Protein AF-L8HFG3-F1 (afdb_monomer)

O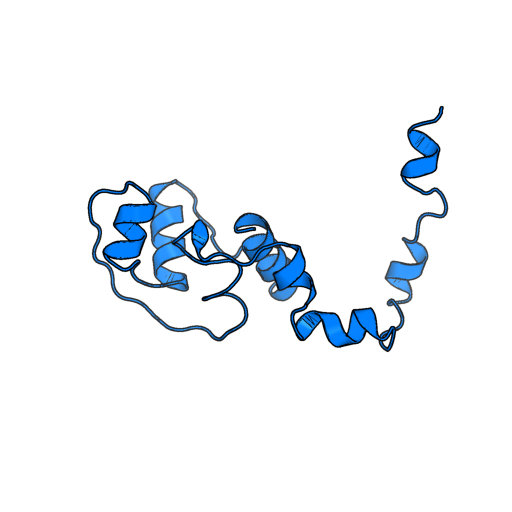rganism: Acanthamoeba castellanii (strain ATCC 30010 / Neff) (NCBI:txid1257118)

pLDDT: mean 76.2, std 15.77, range [38.0, 94.62]

InterPro domains:
  IPR000719 Protein kinase domain [PF00069] (1-85)
  IPR000719 Protein kinase domain [PS50011] (1-85)
  IPR011009 Protein kinase-like domain superfamily [SSF56112] (1-102)
  IPR050117 Mitogen-activated protein (MAP) kinase [PTHR24055] (1-86)

Solvent-accessible surface area (backbone atoms only — not comparable to full-atom values): 7067 Å² total; per-residue (Å²): 87,51,68,55,37,44,51,54,47,19,72,75,71,76,45,74,76,62,80,44,92,47,75,66,51,30,50,50,43,46,30,61,58,72,14,46,67,50,73,70,33,32,61,70,67,74,47,82,90,74,91,54,84,61,53,91,71,79,78,74,44,54,75,26,30,55,36,83,34,71,88,67,29,45,49,74,69,60,55,57,71,35,74,87,42,47,52,64,74,69,59,76,60,79,75,55,70,79,54,58,77,63,61,67,88,73,52,79,73,68,66,78,78,115

Radius of gyration: 18.39 Å; Cα contacts (8 Å, |Δi|>4): 98; chains: 1; bounding box: 40×42×44 Å

Nearest PDB structures (foldseek):
  3du8-assembly2_B  TM=8.492E-01  e=4.074E-05  Homo sapiens
  8djd-assembly1_A  TM=8.519E-01  e=5.570E-05  Homo sapiens
  8djd-assembly2_B  TM=8.521E-01  e=7.153E-05  Homo sapiens
  5f95-assembly1_A  TM=8.642E-01  e=9.187E-05  Homo sapiens
  6ae3-assembly2_C  TM=8.288E-01  e=7.153E-05  Mus musculus

Sequence (114 aa):
MWAAGCILWEMLAGKALFQGFDPLNQLVNVVMVLGAPSVYDLWTLQAEECSIQALSLDELLPGGLLTYNPSKRLSASQALEHRLFDRVRTNDIPLPTAVLSLYRQDRWEDREMA

Structure (mmCIF, N/CA/C/O backbone):
data_AF-L8HFG3-F1
#
_entry.id   AF-L8HFG3-F1
#
loop_
_atom_site.group_PDB
_atom_site.id
_atom_site.type_symbol
_atom_site.label_atom_id
_atom_site.label_alt_id
_atom_site.label_comp_id
_atom_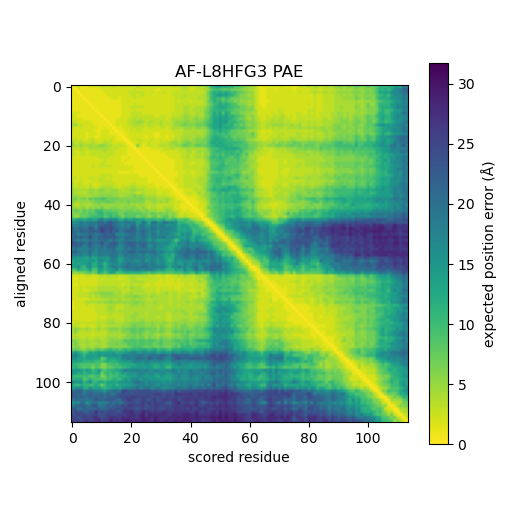site.label_asym_id
_atom_site.label_entity_id
_atom_site.label_seq_id
_atom_site.pdbx_PDB_ins_code
_atom_site.Cartn_x
_atom_site.Cartn_y
_atom_site.Cartn_z
_atom_site.occupancy
_atom_site.B_iso_or_equiv
_atom_site.auth_seq_id
_atom_site.auth_comp_id
_atom_site.auth_asym_id
_atom_site.auth_atom_id
_atom_site.pdbx_PDB_model_num
ATOM 1 N N . MET A 1 1 ? -3.646 5.264 -5.170 1.00 89.06 1 MET A N 1
ATOM 2 C CA . MET A 1 1 ? -3.687 3.802 -4.932 1.00 89.06 1 MET A CA 1
ATOM 3 C C . MET A 1 1 ? -2.363 3.238 -4.416 1.00 89.06 1 MET A C 1
ATOM 5 O O . MET A 1 1 ? -2.397 2.661 -3.344 1.00 89.06 1 MET A O 1
ATOM 9 N N . TRP A 1 2 ? -1.207 3.464 -5.062 1.00 90.38 2 TRP A N 1
ATOM 10 C CA . TRP A 1 2 ? 0.100 3.013 -4.529 1.00 90.38 2 TRP A CA 1
ATOM 11 C C . TRP A 1 2 ? 0.365 3.495 -3.096 1.00 90.38 2 TRP A C 1
ATOM 13 O O . TRP A 1 2 ? 0.571 2.689 -2.198 1.00 90.38 2 TRP A O 1
ATOM 23 N N . ALA A 1 3 ? 0.249 4.808 -2.865 1.00 91.50 3 ALA A N 1
ATOM 24 C CA . ALA A 1 3 ? 0.406 5.393 -1.533 1.00 91.50 3 ALA A CA 1
ATOM 25 C C . ALA A 1 3 ? -0.568 4.796 -0.500 1.00 91.50 3 ALA A C 1
ATOM 27 O O . ALA A 1 3 ? -0.179 4.551 0.634 1.00 91.50 3 ALA A O 1
ATOM 28 N N . ALA A 1 4 ? -1.808 4.493 -0.903 1.00 91.56 4 ALA A N 1
ATOM 29 C CA . ALA A 1 4 ? -2.779 3.837 -0.029 1.00 91.56 4 ALA A CA 1
ATOM 30 C C . ALA A 1 4 ? -2.337 2.413 0.349 1.00 91.56 4 ALA A C 1
ATOM 32 O O . ALA A 1 4 ? -2.504 2.022 1.496 1.00 91.56 4 ALA A O 1
ATOM 33 N N . GLY A 1 5 ? -1.722 1.668 -0.578 1.00 89.94 5 GLY A N 1
ATOM 34 C CA . GLY A 1 5 ? -1.101 0.374 -0.284 1.00 89.94 5 GLY A CA 1
ATOM 35 C C . GLY A 1 5 ? 0.050 0.485 0.720 1.00 89.94 5 GLY A C 1
ATOM 36 O O . GLY A 1 5 ? 0.107 -0.302 1.661 1.00 89.94 5 GLY A O 1
ATOM 37 N N . CYS A 1 6 ? 0.917 1.493 0.575 1.00 90.81 6 CYS A N 1
ATOM 38 C CA . CYS A 1 6 ? 2.000 1.749 1.531 1.00 90.81 6 CYS A CA 1
ATOM 39 C C . CYS A 1 6 ? 1.467 2.077 2.934 1.00 90.81 6 CYS A C 1
ATOM 41 O O . CYS A 1 6 ? 1.932 1.496 3.908 1.00 90.81 6 CYS A O 1
ATOM 43 N N . ILE A 1 7 ? 0.474 2.968 3.031 1.00 91.81 7 ILE A N 1
ATOM 44 C CA . ILE A 1 7 ? -0.133 3.371 4.310 1.00 91.81 7 ILE A CA 1
ATOM 45 C C . ILE A 1 7 ? -0.879 2.196 4.947 1.00 91.81 7 ILE A C 1
ATOM 47 O O . ILE A 1 7 ? -0.767 1.974 6.148 1.00 91.81 7 ILE A O 1
ATOM 51 N N . LEU A 1 8 ? -1.623 1.417 4.155 1.00 88.44 8 LEU A N 1
ATOM 52 C CA . LEU A 1 8 ? -2.317 0.229 4.648 1.00 88.44 8 LEU A CA 1
ATOM 53 C C . LEU A 1 8 ? -1.331 -0.778 5.242 1.00 88.44 8 LEU A C 1
ATOM 55 O O . LEU A 1 8 ? -1.578 -1.294 6.32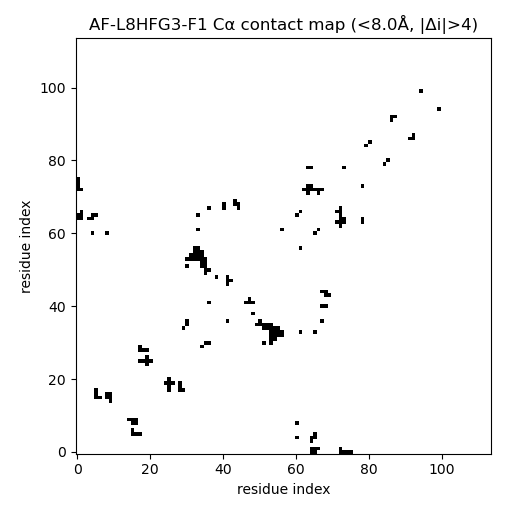7 1.00 88.44 8 LEU A O 1
ATOM 59 N N . TRP A 1 9 ? -0.201 -1.012 4.570 1.00 87.75 9 TRP A N 1
ATOM 60 C CA . TRP A 1 9 ? 0.875 -1.828 5.126 1.00 87.75 9 TRP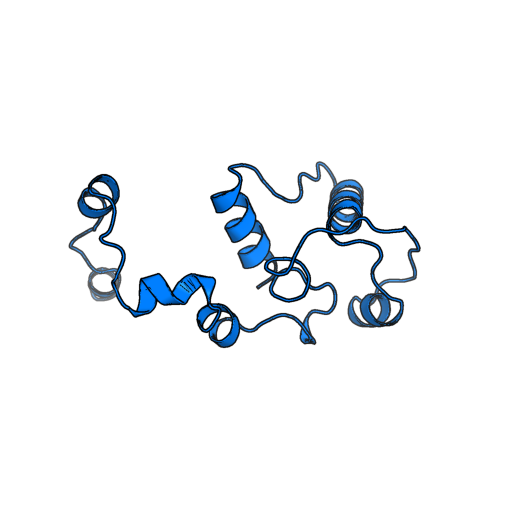 A CA 1
ATOM 61 C C . TRP A 1 9 ? 1.387 -1.247 6.446 1.00 87.75 9 TRP A C 1
ATOM 63 O O . TRP A 1 9 ? 1.498 -1.962 7.439 1.00 87.75 9 TRP A O 1
ATOM 73 N N . GLU A 1 10 ? 1.676 0.054 6.471 1.00 90.81 10 GLU A N 1
ATOM 74 C CA . GLU A 1 10 ? 2.243 0.737 7.637 1.00 90.81 10 GLU A CA 1
ATOM 75 C C . GLU A 1 10 ? 1.328 0.682 8.855 1.00 90.81 10 GLU A C 1
ATOM 77 O O . GLU A 1 10 ? 1.805 0.444 9.962 1.00 90.81 10 GLU A O 1
ATOM 82 N N . MET A 1 11 ? 0.014 0.771 8.659 1.00 86.88 11 MET A N 1
ATOM 83 C CA . MET A 1 11 ? -0.957 0.555 9.731 1.00 86.88 11 MET A CA 1
ATOM 84 C C . MET A 1 11 ? -0.931 -0.881 10.273 1.00 86.88 11 MET A C 1
ATOM 86 O O . MET A 1 11 ? -1.120 -1.079 11.470 1.00 86.88 11 MET A O 1
ATOM 90 N N . LEU A 1 12 ? -0.704 -1.881 9.415 1.00 83.50 12 LEU A N 1
ATOM 91 C CA . LEU A 1 12 ? -0.701 -3.292 9.815 1.00 83.50 12 LEU A CA 1
ATOM 92 C C . LEU A 1 12 ? 0.573 -3.696 10.559 1.00 83.50 12 LEU A C 1
ATOM 94 O O . LEU A 1 12 ? 0.510 -4.506 11.480 1.00 83.50 12 LEU A O 1
ATOM 98 N N . ALA A 1 13 ? 1.723 -3.158 10.162 1.00 86.25 13 ALA A N 1
ATOM 99 C CA . ALA A 1 13 ? 3.013 -3.592 10.690 1.00 86.25 13 ALA A CA 1
ATOM 100 C C . ALA A 1 13 ? 3.780 -2.513 11.474 1.00 86.25 13 ALA A C 1
ATOM 102 O O . ALA A 1 13 ? 4.868 -2.786 11.984 1.00 86.25 13 ALA A O 1
ATOM 103 N N . GLY A 1 14 ? 3.210 -1.314 11.620 1.00 89.62 14 GLY A N 1
ATOM 104 C CA . GLY A 1 14 ? 3.686 -0.260 12.523 1.00 89.62 14 GLY A CA 1
ATOM 105 C C . GLY A 1 14 ? 4.972 0.445 12.088 1.00 89.62 14 GLY A C 1
ATOM 106 O O . GLY A 1 14 ? 5.592 1.132 12.897 1.00 89.62 14 GLY A O 1
ATOM 107 N N . LYS A 1 15 ? 5.408 0.260 10.839 1.00 90.50 15 LYS A N 1
ATOM 108 C CA . LYS A 1 15 ? 6.586 0.921 10.254 1.00 90.50 15 LYS A CA 1
ATOM 109 C C . LYS A 1 15 ? 6.369 1.186 8.765 1.00 90.50 15 LYS A C 1
ATOM 111 O O . LYS A 1 15 ? 5.510 0.570 8.150 1.00 90.50 15 LYS A O 1
ATOM 116 N N . ALA A 1 16 ? 7.155 2.058 8.145 1.00 91.50 16 ALA A N 1
ATOM 117 C CA . ALA A 1 16 ? 7.052 2.248 6.700 1.00 91.50 16 ALA A CA 1
ATOM 118 C C . ALA A 1 16 ? 7.487 0.976 5.941 1.00 91.50 16 ALA A C 1
ATOM 120 O O . ALA A 1 16 ? 8.505 0.362 6.282 1.00 91.50 16 ALA A O 1
ATOM 121 N N . LEU A 1 17 ? 6.726 0.609 4.900 1.00 88.44 17 LEU A N 1
ATOM 122 C CA . LEU A 1 17 ? 7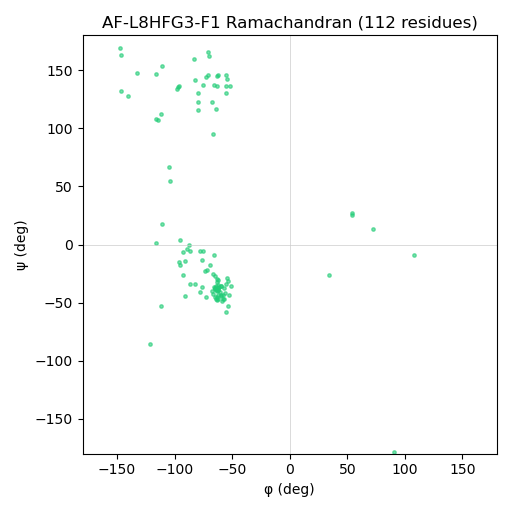.006 -0.541 4.028 1.00 88.44 17 LEU A CA 1
ATOM 123 C C . LEU A 1 17 ? 8.307 -0.363 3.232 1.00 88.44 17 LEU A C 1
ATOM 125 O O . LEU A 1 17 ? 9.130 -1.271 3.158 1.00 88.44 17 LEU A O 1
ATOM 129 N N . PHE A 1 18 ? 8.494 0.821 2.651 1.00 91.06 18 PHE A N 1
ATOM 130 C CA . PHE A 1 18 ? 9.676 1.175 1.870 1.00 91.06 18 PHE A CA 1
ATOM 131 C C . PHE A 1 18 ? 10.409 2.312 2.582 1.00 91.06 18 PHE A C 1
ATOM 133 O O . PHE A 1 18 ? 9.921 3.440 2.602 1.00 91.06 18 PHE A O 1
ATOM 140 N N . GLN A 1 19 ? 11.561 2.013 3.180 1.00 92.31 19 GLN A N 1
ATOM 141 C CA . GLN A 1 19 ? 12.348 2.967 3.970 1.00 92.31 19 GLN A CA 1
ATOM 142 C C . GLN A 1 19 ? 13.581 3.429 3.192 1.00 92.31 19 GLN A C 1
ATOM 144 O O . GLN A 1 19 ? 14.708 3.077 3.525 1.00 92.31 19 GLN A O 1
ATOM 149 N N . GLY A 1 20 ? 13.362 4.159 2.099 1.00 91.56 20 GLY A N 1
ATOM 150 C CA . GLY A 1 20 ? 14.436 4.736 1.299 1.00 91.56 20 GLY A CA 1
ATOM 151 C C . GLY A 1 20 ? 14.996 6.008 1.922 1.00 91.56 20 GLY A C 1
ATOM 152 O O . GLY A 1 20 ? 14.240 6.917 2.255 1.00 91.56 20 GLY A O 1
ATOM 153 N N . PHE A 1 21 ? 16.320 6.096 2.039 1.00 92.69 21 PHE A N 1
ATOM 154 C CA . PHE A 1 21 ? 17.004 7.341 2.420 1.00 92.69 21 PHE A CA 1
ATOM 155 C C . PHE A 1 21 ? 17.401 8.204 1.210 1.00 92.69 21 PHE A C 1
ATOM 157 O O . PHE A 1 21 ? 17.706 9.384 1.365 1.00 92.69 21 PHE A O 1
ATOM 164 N N . ASP A 1 22 ? 17.361 7.634 0.005 1.00 94.62 22 ASP A N 1
ATOM 165 C CA . ASP A 1 22 ? 17.528 8.328 -1.271 1.00 94.62 22 ASP A CA 1
ATOM 166 C C . ASP A 1 22 ? 16.670 7.652 -2.370 1.00 94.62 22 ASP A C 1
ATOM 168 O O . ASP A 1 22 ? 16.120 6.566 -2.136 1.00 94.62 22 ASP A O 1
ATOM 172 N N . PRO A 1 23 ? 16.514 8.263 -3.563 1.00 91.12 23 PRO A N 1
ATOM 173 C CA . PRO A 1 23 ? 15.675 7.708 -4.628 1.00 91.12 23 PRO A CA 1
ATOM 174 C C . PRO A 1 23 ? 16.096 6.318 -5.127 1.00 91.12 23 PRO A C 1
ATOM 176 O O . PRO A 1 23 ? 15.233 5.499 -5.448 1.00 91.12 23 PRO A O 1
ATOM 179 N N . LEU A 1 24 ? 17.400 6.028 -5.187 1.00 90.38 24 LEU A N 1
ATOM 180 C CA . LEU A 1 24 ? 17.901 4.732 -5.643 1.00 90.38 24 LEU A CA 1
ATOM 181 C C . LEU A 1 24 ? 17.640 3.665 -4.581 1.00 90.38 24 LEU A C 1
ATOM 183 O O . LEU A 1 24 ? 17.129 2.592 -4.894 1.00 90.38 24 LEU A O 1
ATOM 187 N N . ASN A 1 25 ? 17.928 3.969 -3.317 1.00 92.06 25 ASN A N 1
ATOM 188 C CA . ASN A 1 25 ? 17.637 3.072 -2.212 1.00 92.06 25 ASN A CA 1
ATOM 189 C C . ASN A 1 25 ? 16.129 2.817 -2.078 1.00 92.06 25 ASN A C 1
ATOM 191 O O . ASN A 1 25 ? 15.726 1.680 -1.848 1.00 92.06 25 ASN A O 1
ATOM 195 N N . GLN A 1 26 ? 15.288 3.829 -2.307 1.00 91.25 26 GLN A N 1
ATOM 196 C CA . GLN A 1 26 ? 13.839 3.651 -2.371 1.00 91.25 26 GLN A CA 1
ATOM 197 C C . GLN A 1 26 ? 13.444 2.642 -3.461 1.00 91.25 26 GLN A C 1
ATOM 199 O O . GLN A 1 26 ? 12.654 1.740 -3.186 1.00 91.25 26 GLN A O 1
ATOM 204 N N . LEU A 1 27 ? 14.005 2.747 -4.673 1.00 88.88 27 LEU A N 1
ATOM 205 C CA . LEU A 1 27 ? 13.745 1.795 -5.759 1.00 88.88 27 LEU A CA 1
ATOM 206 C C . LEU A 1 27 ? 14.222 0.381 -5.406 1.00 88.88 27 LEU A C 1
ATOM 208 O O . LEU A 1 27 ? 13.478 -0.580 -5.595 1.00 88.88 27 LEU A O 1
ATOM 212 N N . VAL A 1 28 ? 15.428 0.252 -4.850 1.00 88.94 28 VAL A N 1
ATOM 213 C CA . VAL A 1 28 ? 15.973 -1.031 -4.385 1.00 88.94 28 VAL A CA 1
ATOM 214 C C . VAL A 1 28 ? 15.052 -1.658 -3.335 1.00 88.94 28 VAL A C 1
ATOM 216 O O . VAL A 1 28 ? 14.737 -2.839 -3.437 1.00 88.94 28 VAL A O 1
ATOM 219 N N . ASN A 1 29 ? 14.545 -0.879 -2.377 1.00 89.75 29 ASN A N 1
ATOM 220 C CA . ASN A 1 29 ? 13.595 -1.362 -1.371 1.00 89.75 29 ASN A CA 1
ATOM 221 C C . ASN A 1 29 ? 12.278 -1.839 -1.999 1.00 89.75 29 ASN A C 1
ATOM 223 O O . ASN A 1 29 ? 11.733 -2.857 -1.578 1.00 89.75 29 ASN A O 1
ATOM 227 N N . VAL A 1 30 ? 11.776 -1.139 -3.023 1.00 89.31 30 VAL A N 1
ATOM 228 C CA . VAL A 1 30 ? 10.573 -1.558 -3.759 1.00 89.31 30 VAL A CA 1
ATOM 229 C C . VAL A 1 30 ? 10.805 -2.897 -4.460 1.00 89.31 30 VAL A C 1
ATOM 231 O O . VAL A 1 30 ? 9.996 -3.809 -4.307 1.00 89.31 30 VAL A O 1
ATOM 234 N N . VAL A 1 31 ? 11.925 -3.041 -5.170 1.00 87.06 31 VAL A N 1
ATOM 235 C CA . VAL A 1 31 ? 12.292 -4.277 -5.879 1.00 87.06 31 VAL A CA 1
ATOM 236 C C . VAL A 1 31 ? 12.570 -5.431 -4.914 1.00 87.06 31 VAL A C 1
ATOM 238 O O . VAL A 1 31 ? 12.191 -6.561 -5.194 1.00 87.06 31 VAL A O 1
A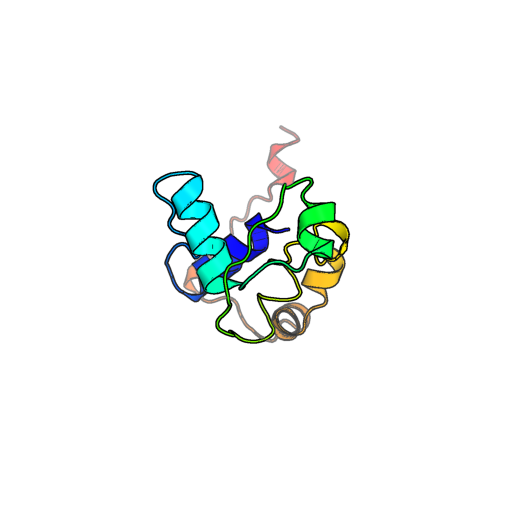TOM 241 N N . MET A 1 32 ? 13.173 -5.174 -3.751 1.00 85.19 32 MET A N 1
ATOM 242 C CA . MET A 1 32 ? 13.406 -6.215 -2.743 1.00 85.19 32 MET A CA 1
ATOM 243 C C . MET A 1 32 ? 12.103 -6.812 -2.194 1.00 85.19 32 MET A C 1
ATOM 245 O O . MET A 1 32 ? 12.075 -7.988 -1.842 1.00 85.19 32 MET A O 1
ATOM 249 N N . VAL A 1 33 ? 11.033 -6.017 -2.118 1.00 83.25 33 VAL A N 1
ATOM 250 C CA . VAL A 1 33 ? 9.731 -6.447 -1.581 1.00 83.25 33 VAL A CA 1
ATOM 251 C C . VAL A 1 33 ? 8.813 -7.011 -2.666 1.00 83.25 33 VAL A C 1
ATOM 253 O O . VAL A 1 33 ? 8.142 -8.009 -2.428 1.00 83.25 33 VAL A O 1
ATOM 256 N N . LEU A 1 34 ? 8.732 -6.355 -3.828 1.00 82.06 34 LEU A N 1
ATOM 257 C CA . LEU A 1 34 ? 7.806 -6.727 -4.909 1.00 82.06 34 LEU A CA 1
ATOM 258 C C . LEU A 1 34 ? 8.439 -7.631 -5.965 1.00 82.06 34 LEU A C 1
ATOM 260 O O . LEU A 1 34 ? 7.724 -8.255 -6.747 1.00 82.06 34 LEU A O 1
ATOM 264 N N . GLY A 1 35 ? 9.766 -7.689 -6.003 1.00 83.06 35 GLY A N 1
ATOM 265 C CA . GLY A 1 35 ? 10.515 -8.381 -7.031 1.00 83.06 35 GLY A CA 1
ATOM 266 C C . GLY A 1 35 ? 10.887 -7.548 -8.247 1.00 83.06 35 GLY A C 1
ATOM 267 O O . GLY A 1 35 ? 10.577 -6.363 -8.334 1.00 83.06 35 GLY A O 1
ATOM 268 N N . ALA A 1 36 ? 11.544 -8.195 -9.215 1.00 81.56 36 ALA A N 1
ATOM 269 C CA . ALA A 1 36 ? 11.786 -7.613 -10.533 1.00 81.56 36 ALA A CA 1
ATOM 270 C C . ALA A 1 36 ? 10.464 -7.168 -11.166 1.00 81.56 36 ALA A C 1
ATOM 272 O O . ALA A 1 36 ? 9.558 -8.001 -11.287 1.00 81.56 36 ALA A O 1
ATOM 273 N N . PRO A 1 37 ? 10.354 -5.932 -11.675 1.00 83.00 37 PRO A N 1
ATOM 274 C CA . PRO A 1 37 ? 9.319 -5.644 -12.652 1.00 83.00 37 PRO A CA 1
ATOM 275 C C . PRO A 1 37 ? 9.553 -6.494 -13.910 1.00 83.00 37 PRO A C 1
ATOM 277 O O . PRO A 1 37 ? 10.692 -6.755 -14.307 1.00 83.00 37 PRO A O 1
ATOM 280 N N . SER A 1 38 ? 8.473 -6.920 -14.567 1.00 82.50 38 SER A N 1
ATOM 281 C CA . SER A 1 38 ? 8.593 -7.543 -15.886 1.00 82.50 38 SER A CA 1
ATOM 282 C C . SER A 1 38 ? 8.990 -6.503 -16.940 1.00 82.50 38 SER A C 1
ATOM 284 O O . SER A 1 38 ? 8.784 -5.303 -16.750 1.00 82.50 38 SER A O 1
ATOM 286 N N . VAL A 1 39 ? 9.481 -6.955 -18.100 1.00 79.88 39 VAL A N 1
ATOM 287 C CA . VAL A 1 39 ? 9.768 -6.069 -19.245 1.00 79.88 39 VAL A CA 1
ATOM 288 C C . VAL A 1 39 ? 8.541 -5.217 -19.591 1.00 79.88 39 VAL A C 1
ATOM 290 O O . VAL A 1 39 ? 8.654 -4.009 -19.765 1.00 79.88 39 VAL A O 1
ATOM 293 N N . TYR A 1 40 ? 7.344 -5.810 -19.608 1.00 78.12 40 TYR A N 1
ATOM 294 C CA . TYR A 1 40 ? 6.098 -5.082 -19.864 1.00 78.12 40 TYR A CA 1
ATOM 295 C C . TYR A 1 40 ? 5.809 -4.003 -18.809 1.00 78.12 40 TYR A C 1
ATOM 297 O O . TYR A 1 40 ? 5.351 -2.914 -19.152 1.00 78.12 40 TYR A O 1
ATOM 305 N N . ASP A 1 41 ? 6.086 -4.277 -17.533 1.00 81.38 41 ASP A N 1
ATOM 306 C CA . ASP A 1 41 ? 5.901 -3.285 -16.474 1.00 81.38 41 ASP A CA 1
ATOM 307 C C . ASP A 1 41 ? 6.893 -2.124 -16.624 1.00 81.38 41 ASP A C 1
ATOM 309 O O . ASP A 1 41 ? 6.486 -0.970 -16.498 1.00 81.38 41 ASP A O 1
ATOM 313 N N . LEU A 1 42 ? 8.150 -2.401 -16.987 1.00 79.25 42 LEU A N 1
ATOM 314 C CA . LEU A 1 42 ? 9.161 -1.377 -17.283 1.00 79.25 42 LEU A CA 1
ATOM 315 C C . LEU A 1 42 ? 8.734 -0.463 -18.441 1.00 79.25 42 LEU A C 1
ATOM 317 O O . LEU A 1 42 ? 8.790 0.760 -18.298 1.00 79.25 42 LEU A O 1
ATOM 321 N N . TRP A 1 43 ? 8.190 -1.034 -19.525 1.00 77.88 43 TRP A N 1
ATOM 322 C CA . TRP A 1 43 ? 7.599 -0.258 -20.625 1.00 77.88 43 TRP A CA 1
ATOM 323 C C . TRP A 1 43 ? 6.492 0.680 -20.137 1.00 77.88 43 TRP A C 1
ATOM 325 O O . TRP A 1 43 ? 6.431 1.838 -20.549 1.00 77.88 43 TRP A O 1
ATOM 335 N N . THR A 1 44 ? 5.625 0.214 -19.232 1.00 76.12 44 THR A N 1
ATOM 336 C CA . THR A 1 44 ? 4.545 1.057 -18.685 1.00 76.12 44 THR A CA 1
ATOM 337 C C . THR A 1 44 ? 5.028 2.137 -17.723 1.00 76.12 44 THR A C 1
ATOM 339 O O . THR A 1 44 ? 4.337 3.135 -17.535 1.00 76.12 44 THR A O 1
ATOM 342 N N . LEU A 1 45 ? 6.207 1.953 -17.131 1.00 73.06 45 LEU A N 1
ATOM 343 C CA . LEU A 1 45 ? 6.852 2.920 -16.247 1.00 73.06 45 LEU A CA 1
ATOM 344 C C . LEU A 1 45 ? 7.721 3.931 -17.008 1.0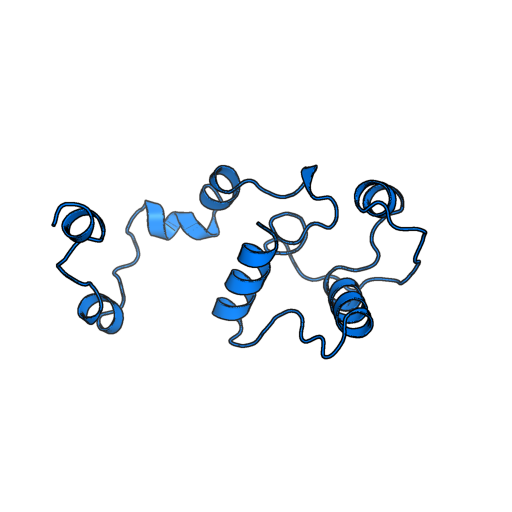0 73.06 45 LEU A C 1
ATOM 346 O O . LEU A 1 45 ? 8.298 4.807 -16.372 1.00 73.06 45 LEU A O 1
ATOM 350 N N . GLN A 1 46 ? 7.805 3.820 -18.343 1.00 69.06 46 GLN A N 1
ATOM 351 C CA . GLN A 1 46 ? 8.710 4.608 -19.192 1.00 69.06 46 GLN A CA 1
ATOM 352 C C . GLN A 1 46 ? 10.183 4.508 -18.748 1.00 69.06 46 GLN A C 1
ATOM 354 O O . GLN A 1 46 ? 10.962 5.433 -18.964 1.00 69.06 46 GLN A O 1
ATOM 359 N N . ALA A 1 47 ? 10.561 3.400 -18.105 1.00 56.66 47 ALA A N 1
ATOM 360 C CA . ALA A 1 47 ? 11.902 3.186 -17.577 1.00 56.66 47 ALA A CA 1
ATOM 361 C C . ALA A 1 47 ? 12.746 2.360 -18.559 1.00 56.66 47 ALA A C 1
ATOM 363 O O . ALA A 1 47 ? 12.284 1.341 -19.075 1.00 56.66 47 ALA A O 1
ATOM 364 N N . GLU A 1 48 ? 13.992 2.781 -18.785 1.00 46.84 48 GLU A N 1
ATOM 365 C CA . GLU A 1 48 ? 15.009 1.971 -19.464 1.00 46.84 48 GLU A CA 1
ATOM 366 C C . GLU A 1 48 ? 15.487 0.846 -18.516 1.00 46.84 48 GLU A C 1
ATOM 368 O O . GLU A 1 48 ? 15.491 1.007 -17.296 1.00 46.84 48 GLU A O 1
ATOM 373 N N . GLU A 1 49 ? 15.780 -0.333 -19.067 1.00 46.25 49 GLU A N 1
ATOM 374 C CA . GLU A 1 49 ? 15.697 -1.634 -18.383 1.00 46.25 49 GLU A CA 1
ATOM 375 C C . GLU A 1 49 ? 16.494 -1.801 -17.067 1.00 46.25 49 GLU A C 1
ATOM 377 O O . GLU A 1 49 ? 17.623 -1.338 -16.921 1.00 46.25 49 GLU A O 1
ATOM 382 N N . CYS A 1 50 ? 15.942 -2.578 -16.122 1.00 41.25 50 CYS A N 1
ATOM 383 C CA . CYS A 1 50 ? 16.645 -3.044 -14.921 1.00 41.25 50 CYS A CA 1
ATOM 384 C C . CYS A 1 50 ? 16.265 -4.498 -14.604 1.00 41.25 50 CYS A C 1
ATOM 386 O O . CYS A 1 50 ? 15.085 -4.825 -14.493 1.00 41.25 50 CYS A O 1
ATOM 388 N N . SER A 1 51 ? 17.261 -5.371 -14.435 1.00 38.03 51 SER A N 1
ATOM 389 C CA . SER A 1 51 ? 17.075 -6.789 -14.102 1.00 38.03 51 SER A CA 1
ATOM 390 C C . SER A 1 51 ? 17.581 -7.087 -12.686 1.00 38.03 51 SER A C 1
ATOM 392 O O . SER A 1 51 ? 18.775 -7.018 -12.415 1.00 38.03 51 SER A O 1
ATOM 394 N N . ILE A 1 52 ? 16.671 -7.415 -11.761 1.00 46.88 52 ILE A N 1
ATOM 395 C CA . ILE A 1 52 ? 16.977 -7.797 -10.366 1.00 46.88 52 ILE A CA 1
ATOM 396 C C . ILE A 1 52 ? 15.944 -8.835 -9.914 1.00 46.88 52 ILE A C 1
ATOM 398 O O . ILE A 1 52 ? 14.767 -8.608 -10.115 1.00 46.88 52 ILE A O 1
ATOM 402 N N . GLN A 1 53 ? 16.331 -9.958 -9.306 1.00 38.69 53 GLN A N 1
ATOM 403 C CA . GLN A 1 53 ? 15.407 -11.056 -8.950 1.00 38.69 53 GLN A CA 1
ATOM 404 C C . GLN A 1 53 ? 14.641 -10.856 -7.619 1.00 38.69 53 GLN A C 1
ATOM 406 O O . GLN A 1 53 ? 15.054 -10.073 -6.769 1.00 38.69 53 GLN A O 1
ATOM 411 N N . ALA A 1 54 ? 13.521 -11.582 -7.454 1.00 45.84 54 ALA A N 1
ATOM 412 C CA . ALA A 1 54 ? 12.457 -11.367 -6.458 1.00 45.84 54 ALA A CA 1
ATOM 413 C C . ALA A 1 54 ? 12.337 -12.434 -5.348 1.00 45.84 54 ALA A C 1
ATOM 415 O O . ALA A 1 54 ? 12.602 -13.609 -5.597 1.00 45.84 54 ALA A O 1
ATOM 416 N N . LEU A 1 55 ? 11.799 -12.038 -4.184 1.00 39.88 55 LEU A N 1
ATOM 417 C CA . LEU A 1 55 ? 11.278 -12.887 -3.095 1.00 39.88 55 LEU A CA 1
ATOM 418 C C . LEU A 1 55 ? 9.759 -12.648 -2.935 1.00 39.88 55 LEU A C 1
ATOM 420 O O . LEU A 1 55 ? 9.291 -11.538 -3.166 1.00 39.88 55 LEU A O 1
ATOM 424 N N . SER A 1 56 ? 8.986 -13.675 -2.561 1.00 38.00 56 SER A N 1
ATOM 425 C CA . SER A 1 56 ? 7.510 -13.657 -2.554 1.00 38.00 56 SER A CA 1
ATOM 426 C C . SER A 1 56 ? 6.891 -13.333 -1.186 1.00 38.00 56 SER A C 1
ATOM 428 O O . SER A 1 56 ?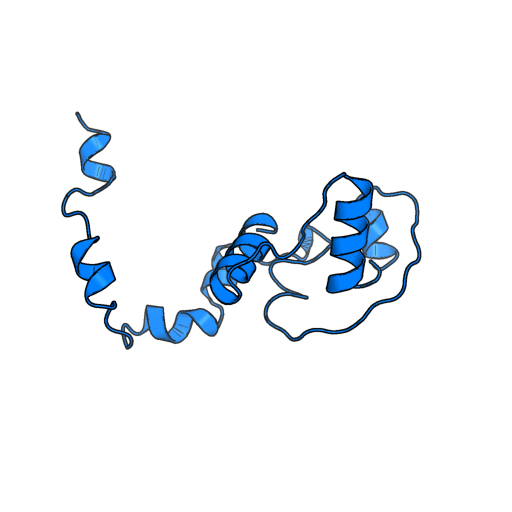 7.267 -13.946 -0.186 1.00 38.00 56 SER A O 1
ATOM 430 N N . LEU A 1 57 ? 5.869 -12.468 -1.164 1.00 41.97 57 LEU A N 1
ATOM 431 C CA . LEU A 1 57 ? 4.950 -12.243 -0.037 1.00 41.97 57 LEU A CA 1
ATOM 432 C C . LEU A 1 57 ? 3.494 -12.249 -0.549 1.00 41.97 57 LEU A C 1
ATOM 434 O O . LEU A 1 57 ? 3.256 -11.837 -1.679 1.00 41.97 57 LEU A O 1
ATOM 438 N N . ASP A 1 58 ? 2.536 -12.709 0.258 1.00 49.88 58 ASP A N 1
ATOM 439 C CA . ASP A 1 58 ? 1.198 -13.114 -0.209 1.00 49.88 58 ASP A CA 1
ATOM 440 C C . ASP A 1 58 ? 0.141 -11.999 -0.426 1.00 49.88 58 ASP A C 1
ATOM 442 O O . ASP A 1 58 ? 0.002 -11.036 0.335 1.00 49.88 58 ASP A O 1
ATOM 446 N N . GLU A 1 59 ? -0.620 -12.236 -1.502 1.00 54.38 59 GLU A N 1
ATOM 447 C CA . GLU A 1 59 ? -1.986 -11.890 -1.958 1.00 54.38 59 GLU A CA 1
ATOM 448 C C . GLU A 1 59 ? -2.704 -10.561 -1.644 1.00 54.38 59 GLU A C 1
ATOM 450 O O . GLU A 1 59 ? -3.550 -10.173 -2.448 1.00 54.38 59 GLU A O 1
ATOM 455 N N . LEU A 1 60 ? -2.426 -9.815 -0.569 1.00 49.62 60 LEU A N 1
ATOM 456 C CA . LEU A 1 60 ? -3.163 -8.551 -0.323 1.00 49.62 60 LEU A CA 1
ATOM 457 C C . LEU A 1 60 ? -2.454 -7.318 -0.906 1.00 49.62 60 LEU A C 1
ATOM 459 O O . LEU A 1 60 ? -3.069 -6.290 -1.199 1.00 49.62 60 LEU A O 1
ATOM 463 N N . LEU A 1 61 ? -1.135 -7.411 -1.041 1.00 56.41 61 LEU A N 1
ATOM 464 C CA . LEU A 1 61 ? -0.257 -6.282 -1.327 1.00 56.41 61 LEU A CA 1
ATOM 465 C C . LEU A 1 61 ? 0.346 -6.383 -2.739 1.00 56.41 61 LEU A C 1
ATOM 467 O O . LEU A 1 61 ? 0.129 -5.444 -3.517 1.00 56.41 61 LEU A O 1
ATOM 471 N N . PRO A 1 62 ? 0.997 -7.495 -3.136 1.00 52.22 62 PRO A N 1
ATOM 472 C CA . PRO A 1 62 ? 1.381 -7.700 -4.527 1.00 52.22 62 PRO A CA 1
ATOM 473 C C . PRO A 1 62 ? 0.179 -8.186 -5.348 1.00 52.22 62 PRO A C 1
ATOM 475 O O . PRO A 1 62 ? -0.445 -9.191 -5.030 1.00 52.22 62 PRO A O 1
ATOM 478 N N . GLY A 1 63 ? -0.159 -7.446 -6.407 1.00 58.78 63 GLY A N 1
ATOM 479 C CA . GLY A 1 63 ? -1.259 -7.770 -7.329 1.00 58.78 63 GLY A CA 1
ATOM 480 C C . GLY A 1 63 ? -2.490 -6.867 -7.213 1.00 58.78 63 GLY A C 1
ATOM 481 O O . GLY A 1 63 ? -3.353 -6.909 -8.086 1.00 58.78 63 GLY A O 1
ATOM 482 N N . GLY A 1 64 ? -2.549 -6.005 -6.192 1.00 76.81 64 GLY A N 1
ATOM 483 C CA . GLY A 1 64 ? -3.668 -5.091 -5.967 1.00 76.81 64 GLY A CA 1
ATOM 484 C C . GLY A 1 64 ? -3.269 -3.616 -5.950 1.00 76.81 64 GLY A C 1
ATOM 485 O O . GLY A 1 64 ? -3.375 -2.903 -6.950 1.00 76.81 64 GLY A O 1
ATOM 486 N N . LEU A 1 65 ? -2.845 -3.137 -4.778 1.00 83.31 65 LEU A N 1
ATOM 487 C CA . LEU A 1 65 ? -2.486 -1.732 -4.551 1.00 83.31 65 LEU A CA 1
ATOM 488 C C . LEU A 1 65 ? -1.024 -1.424 -4.899 1.00 83.31 65 LEU A C 1
ATOM 490 O O . LEU A 1 65 ? -0.737 -0.327 -5.387 1.00 83.31 65 LEU A O 1
ATOM 494 N N . LEU A 1 66 ? -0.116 -2.383 -4.683 1.00 86.44 66 LEU A N 1
ATOM 495 C CA . LEU A 1 66 ? 1.325 -2.251 -4.925 1.00 86.44 66 LEU A CA 1
ATOM 496 C C . LEU A 1 66 ? 1.741 -2.993 -6.198 1.00 86.44 66 LEU A C 1
ATOM 498 O O . LEU A 1 66 ? 2.622 -3.845 -6.201 1.00 86.44 66 LEU A O 1
ATOM 502 N N . THR A 1 67 ? 1.070 -2.659 -7.298 1.00 85.75 67 THR A N 1
ATOM 503 C CA . THR A 1 67 ? 1.394 -3.157 -8.641 1.00 85.75 67 THR A CA 1
ATOM 504 C C . THR A 1 67 ? 2.241 -2.128 -9.388 1.00 85.75 67 THR A C 1
ATOM 506 O O . THR A 1 67 ? 1.900 -0.934 -9.385 1.00 85.75 67 THR A O 1
ATOM 509 N N . TYR A 1 68 ? 3.326 -2.591 -10.027 1.00 85.38 68 TYR A N 1
ATOM 510 C CA . TYR A 1 68 ? 4.221 -1.761 -10.843 1.00 85.38 68 TYR A CA 1
ATOM 511 C C . TYR A 1 68 ? 3.453 -1.032 -11.944 1.00 85.38 68 TYR A C 1
ATOM 513 O O . TYR A 1 68 ? 3.420 0.197 -11.954 1.00 85.38 68 TYR A O 1
ATOM 521 N N . ASN A 1 69 ? 2.765 -1.780 -12.809 1.00 84.62 69 ASN A N 1
ATOM 522 C CA . ASN A 1 69 ? 1.928 -1.211 -13.856 1.00 84.62 69 ASN A CA 1
ATOM 523 C C . ASN A 1 69 ? 0.754 -0.409 -13.254 1.00 84.62 69 ASN A C 1
ATOM 525 O O . ASN A 1 69 ? -0.119 -1.001 -12.603 1.00 84.62 69 ASN A O 1
ATOM 529 N N . PRO A 1 70 ? 0.678 0.915 -13.490 1.00 85.00 70 PRO A N 1
ATOM 530 C CA . PRO A 1 70 ? -0.371 1.754 -12.918 1.00 85.00 70 PRO A CA 1
ATOM 531 C C . PRO A 1 70 ? -1.781 1.369 -13.376 1.00 85.00 70 PRO A C 1
ATOM 533 O O . PRO A 1 70 ? -2.713 1.452 -12.582 1.00 85.00 70 PRO A O 1
ATOM 536 N N . SER A 1 71 ? -1.933 0.920 -14.624 1.00 83.75 71 SER A N 1
ATOM 537 C CA . SER A 1 71 ? -3.223 0.570 -15.231 1.00 83.75 71 SER A CA 1
ATOM 538 C C . SER A 1 71 ? -3.795 -0.743 -14.703 1.00 83.75 71 SER A C 1
ATOM 540 O O . SER A 1 71 ? -5.000 -0.960 -14.771 1.00 83.75 71 SER A O 1
ATOM 542 N N . LYS A 1 72 ? -2.940 -1.625 -14.175 1.00 83.81 72 LYS A N 1
ATOM 543 C CA . LYS A 1 72 ? -3.356 -2.890 -13.546 1.00 83.81 72 LYS A CA 1
ATOM 544 C C . LYS A 1 72 ? -3.643 -2.745 -12.050 1.00 83.81 72 LYS A C 1
ATOM 546 O O . LYS A 1 72 ? -4.012 -3.720 -11.403 1.00 83.81 72 LYS A O 1
ATOM 551 N N . ARG A 1 73 ? -3.422 -1.562 -11.478 1.00 87.62 73 ARG A N 1
ATOM 552 C CA . ARG A 1 73 ? -3.611 -1.313 -10.049 1.00 87.62 73 ARG A CA 1
ATOM 553 C C . ARG A 1 73 ? -5.103 -1.214 -9.725 1.00 87.62 73 ARG A C 1
ATOM 555 O O . ARG A 1 73 ? -5.836 -0.543 -10.446 1.00 87.62 73 ARG A O 1
ATOM 562 N N . LEU A 1 74 ? -5.529 -1.830 -8.620 1.00 86.31 74 LEU A N 1
ATOM 563 C CA . LEU A 1 74 ? -6.915 -1.767 -8.136 1.00 86.31 74 LEU A CA 1
ATOM 564 C C . LEU A 1 74 ? -7.405 -0.320 -8.035 1.00 86.31 74 LEU A C 1
ATOM 566 O O . LEU A 1 74 ? -6.703 0.544 -7.495 1.00 86.31 74 LEU A O 1
ATOM 570 N N . SER A 1 75 ? -8.633 -0.075 -8.496 1.00 89.94 75 SER A N 1
ATOM 571 C CA . SER A 1 75 ? -9.334 1.180 -8.228 1.00 89.94 75 SER A CA 1
ATOM 572 C C . SER A 1 75 ? -9.759 1.267 -6.757 1.00 89.94 75 SER A C 1
ATOM 574 O O . SER A 1 75 ? -9.774 0.270 -6.032 1.00 89.94 75 SER A O 1
ATOM 576 N N . ALA A 1 76 ? -10.140 2.462 -6.298 1.00 90.12 76 ALA A N 1
ATOM 577 C CA . ALA A 1 76 ? -10.657 2.636 -4.941 1.00 90.12 76 ALA A CA 1
ATOM 578 C C . ALA A 1 76 ? -11.938 1.819 -4.695 1.00 90.12 76 ALA A C 1
ATOM 580 O O . ALA A 1 76 ? -12.055 1.191 -3.649 1.00 90.12 76 ALA A O 1
ATOM 581 N N . SER A 1 77 ? -12.863 1.773 -5.661 1.00 90.00 77 SER A N 1
ATOM 582 C CA . SER A 1 77 ? -14.098 0.987 -5.538 1.00 90.00 77 SER A CA 1
ATOM 583 C C . SER A 1 77 ? -13.812 -0.513 -5.448 1.00 90.00 77 SER A C 1
ATOM 585 O O . SER A 1 77 ? -14.290 -1.170 -4.530 1.00 90.00 77 SER A O 1
ATOM 587 N N . GLN A 1 78 ? -12.952 -1.034 -6.327 1.00 87.75 78 GLN A N 1
ATOM 588 C CA . GLN A 1 78 ? -12.572 -2.449 -6.321 1.00 87.75 78 GLN A CA 1
ATOM 589 C C . GLN A 1 78 ? -11.804 -2.828 -5.048 1.00 87.75 78 GLN A C 1
ATOM 591 O O . GLN A 1 78 ? -11.996 -3.909 -4.498 1.00 87.75 78 GLN A O 1
ATOM 596 N N . ALA A 1 79 ? -10.938 -1.937 -4.552 1.00 88.00 79 ALA A N 1
ATOM 597 C CA . ALA A 1 79 ? -10.230 -2.151 -3.294 1.00 88.00 79 ALA A CA 1
ATOM 598 C C . ALA A 1 79 ? -11.199 -2.210 -2.105 1.00 88.00 79 ALA A C 1
ATOM 600 O O . ALA A 1 79 ? -11.019 -3.036 -1.213 1.00 88.00 79 ALA A O 1
ATOM 601 N N . LEU A 1 80 ? -12.239 -1.369 -2.102 1.00 87.50 80 LEU A N 1
ATOM 602 C CA . LEU A 1 80 ? -13.271 -1.407 -1.073 1.00 87.50 80 LEU A CA 1
ATOM 603 C C . LEU A 1 80 ? -14.061 -2.711 -1.126 1.00 87.50 80 LEU A C 1
ATOM 605 O O . LEU A 1 80 ? -14.338 -3.247 -0.067 1.00 87.50 80 LEU A O 1
ATOM 609 N N . GLU A 1 81 ? -14.350 -3.278 -2.296 1.00 87.19 81 GLU A N 1
ATOM 610 C CA . GLU A 1 81 ? -15.039 -4.575 -2.442 1.00 87.19 81 GLU A CA 1
ATOM 611 C C . GLU A 1 81 ? -14.232 -5.782 -1.923 1.00 87.19 81 GLU A C 1
ATOM 613 O O . GLU A 1 81 ? -14.767 -6.882 -1.793 1.00 87.19 81 GLU A O 1
ATOM 618 N N . HIS A 1 82 ? -12.958 -5.599 -1.569 1.00 84.00 82 HIS A N 1
ATOM 619 C CA . HIS A 1 82 ? -12.104 -6.677 -1.084 1.00 84.00 82 HIS A CA 1
ATOM 620 C C . HIS A 1 82 ? -12.608 -7.292 0.237 1.00 84.00 82 HIS A C 1
ATOM 622 O O . HIS A 1 82 ? -13.076 -6.578 1.132 1.00 84.00 82 HIS A O 1
ATOM 628 N N . ARG A 1 83 ? -12.423 -8.613 0.403 1.00 82.94 83 ARG A N 1
ATOM 629 C CA . ARG A 1 83 ? -12.884 -9.399 1.571 1.00 82.94 83 ARG A CA 1
ATOM 630 C C . ARG A 1 83 ? -12.416 -8.861 2.924 1.00 82.94 83 ARG A C 1
ATOM 632 O O . ARG A 1 83 ? -13.100 -9.005 3.930 1.00 82.94 83 ARG A O 1
ATOM 639 N N . LEU A 1 84 ? -11.261 -8.193 2.946 1.00 80.38 84 LEU A N 1
ATOM 640 C CA . LEU A 1 84 ? -10.719 -7.518 4.135 1.00 80.38 84 LEU A CA 1
ATOM 641 C C . LEU A 1 84 ? -11.759 -6.591 4.798 1.00 80.38 84 LEU A C 1
ATOM 643 O O . LEU A 1 84 ? -11.815 -6.490 6.020 1.00 80.38 84 LEU A O 1
ATOM 647 N N . PHE A 1 85 ? -12.598 -5.942 3.990 1.00 85.00 85 PHE A N 1
ATOM 648 C CA . PHE A 1 85 ? -13.602 -4.984 4.444 1.00 85.00 85 PHE A CA 1
ATOM 649 C C . PHE A 1 85 ? -14.996 -5.604 4.644 1.00 85.00 85 PHE A C 1
ATOM 651 O O . PHE A 1 85 ? -15.924 -4.876 4.999 1.00 85.00 85 PHE A O 1
ATOM 658 N N . ASP A 1 86 ? -15.168 -6.925 4.472 1.00 85.56 86 ASP A N 1
ATOM 659 C CA . ASP A 1 86 ? -16.470 -7.598 4.641 1.00 85.56 86 ASP A CA 1
ATOM 660 C C . ASP A 1 86 ? -17.038 -7.353 6.037 1.00 85.56 86 ASP A C 1
ATOM 662 O O . ASP A 1 86 ? -18.178 -6.926 6.185 1.00 85.56 86 ASP A O 1
ATOM 666 N N . ARG A 1 87 ? -16.198 -7.518 7.062 1.00 82.75 87 ARG A N 1
ATOM 667 C CA . ARG A 1 87 ? -16.597 -7.344 8.466 1.00 82.75 87 ARG A CA 1
ATOM 668 C C . ARG A 1 87 ? -16.966 -5.903 8.825 1.00 82.75 87 ARG A C 1
ATOM 670 O O . ARG A 1 87 ? -17.701 -5.676 9.780 1.00 82.75 87 ARG A O 1
ATOM 677 N N . VAL A 1 88 ? -16.429 -4.931 8.084 1.00 83.25 88 VAL A N 1
ATOM 678 C CA . VAL A 1 88 ? -16.783 -3.514 8.241 1.00 83.25 88 VAL A CA 1
ATOM 679 C C . VAL A 1 88 ? -18.131 -3.245 7.576 1.00 83.25 88 VAL A C 1
ATOM 681 O O . VAL A 1 88 ? -18.967 -2.564 8.157 1.00 83.25 88 VAL A O 1
ATOM 684 N N . ARG A 1 89 ? -18.389 -3.830 6.398 1.00 83.88 89 ARG A N 1
ATOM 685 C CA . ARG A 1 89 ? -19.688 -3.719 5.711 1.00 83.88 89 ARG A CA 1
ATOM 686 C C . ARG A 1 89 ? -20.834 -4.335 6.503 1.00 83.88 89 ARG A C 1
ATOM 688 O O . ARG A 1 89 ? -21.924 -3.771 6.517 1.00 83.88 89 ARG A O 1
ATOM 695 N N . THR A 1 90 ? -20.601 -5.482 7.135 1.00 83.75 90 THR A N 1
ATOM 696 C CA . THR A 1 90 ? -21.626 -6.174 7.928 1.00 83.75 90 THR A CA 1
ATOM 697 C C . THR A 1 90 ? -21.839 -5.552 9.310 1.00 83.75 90 THR A C 1
ATOM 699 O O . THR A 1 90 ? -22.771 -5.946 10.001 1.00 83.75 90 THR A O 1
ATOM 702 N N . ASN A 1 91 ? -21.032 -4.554 9.708 1.00 74.00 91 ASN A N 1
ATOM 703 C CA . ASN A 1 91 ? -21.017 -3.964 11.055 1.00 74.00 91 ASN A CA 1
ATOM 704 C C . ASN A 1 91 ? -20.826 -4.997 12.186 1.00 74.00 91 ASN A C 1
ATOM 706 O O . ASN A 1 91 ? -21.184 -4.745 13.335 1.00 74.00 91 ASN A O 1
ATOM 710 N N . ASP A 1 92 ? -20.199 -6.138 11.887 1.00 75.25 92 ASP A N 1
ATOM 711 C CA . ASP A 1 92 ? -19.965 -7.216 12.860 1.00 75.25 92 ASP A CA 1
ATOM 712 C C . ASP A 1 92 ? -18.829 -6.902 13.850 1.00 75.25 92 ASP A C 1
ATOM 714 O O . ASP A 1 92 ? -18.558 -7.679 14.769 1.00 75.25 92 ASP A O 1
ATOM 718 N N . ILE A 1 93 ? -18.118 -5.785 13.665 1.00 72.62 93 ILE A N 1
ATOM 719 C CA . ILE A 1 93 ? -17.046 -5.343 14.559 1.00 72.62 93 ILE A CA 1
ATOM 720 C C . ILE A 1 93 ? -17.469 -4.033 15.228 1.00 72.62 93 ILE A C 1
ATOM 722 O O . ILE A 1 93 ? -17.434 -2.988 14.573 1.00 72.62 93 ILE A O 1
ATOM 726 N N . PRO A 1 94 ? -17.821 -4.041 16.527 1.00 74.75 94 PRO A N 1
ATOM 727 C CA . PRO A 1 94 ? -17.993 -2.797 17.255 1.00 74.75 94 PRO A CA 1
ATOM 728 C C . PRO A 1 94 ? -16.653 -2.057 17.308 1.00 74.75 94 PRO A C 1
ATOM 730 O O . PRO A 1 94 ? -15.601 -2.655 17.556 1.00 74.75 94 PRO A O 1
ATOM 733 N N . LEU A 1 95 ? -16.690 -0.746 17.069 1.00 77.50 95 LEU A N 1
ATOM 734 C CA . LEU A 1 95 ? -15.513 0.107 17.206 1.00 77.50 95 LEU A CA 1
ATOM 735 C C . LEU A 1 95 ? -14.935 -0.048 18.621 1.00 77.50 95 LEU A C 1
ATOM 737 O O . LEU A 1 95 ? -15.698 -0.030 19.592 1.00 77.50 95 LEU A O 1
ATOM 741 N N . PRO A 1 96 ? -13.603 -0.167 18.769 1.00 82.50 96 PRO A N 1
ATOM 742 C CA . PRO A 1 96 ? -12.987 -0.173 20.085 1.00 82.50 96 PRO A CA 1
ATOM 743 C C . PRO A 1 96 ? -13.407 1.067 20.877 1.00 82.50 96 PRO A C 1
ATOM 745 O O . PRO A 1 96 ? -13.477 2.166 20.325 1.00 82.50 96 PRO A O 1
ATOM 748 N N . THR A 1 97 ? -13.631 0.922 22.182 1.00 77.69 97 THR A N 1
ATOM 749 C CA . THR A 1 97 ? -14.115 2.013 23.045 1.00 77.69 97 THR A CA 1
ATOM 750 C C . THR A 1 97 ? -13.229 3.262 22.981 1.00 77.69 97 THR A C 1
ATOM 752 O O . THR A 1 97 ? -13.732 4.381 23.002 1.00 77.69 97 THR A O 1
ATOM 755 N N . ALA A 1 98 ? -11.916 3.080 22.816 1.00 75.88 98 ALA A N 1
ATOM 756 C CA . ALA A 1 98 ? -10.956 4.170 22.630 1.00 75.88 98 ALA A CA 1
ATOM 757 C C . ALA A 1 98 ? -11.164 4.962 21.322 1.00 75.88 98 ALA A C 1
ATOM 759 O O . ALA A 1 98 ? -10.831 6.141 21.245 1.00 75.88 98 ALA A O 1
ATOM 760 N N . VAL A 1 99 ? -11.723 4.334 20.286 1.00 75.06 99 VAL A N 1
ATOM 761 C CA . VAL A 1 99 ? -12.078 5.003 19.027 1.00 75.06 99 VAL A CA 1
ATOM 762 C C . VAL A 1 99 ? -13.432 5.697 19.151 1.00 75.06 99 VAL A C 1
ATOM 764 O O . VAL A 1 99 ? -13.604 6.786 18.614 1.00 75.06 99 VAL A O 1
ATOM 767 N N . LEU A 1 100 ? -14.372 5.131 19.916 1.00 73.25 100 LEU A N 1
ATOM 768 C CA . LEU A 1 100 ? -15.659 5.781 20.189 1.00 73.25 100 LEU A CA 1
ATOM 769 C C . LEU A 1 100 ? -15.481 7.139 20.883 1.00 73.25 100 LEU A C 1
ATOM 771 O O . LEU A 1 100 ? -16.196 8.079 20.555 1.00 73.25 100 LEU A O 1
ATOM 775 N N . SER A 1 101 ? -14.486 7.285 21.765 1.00 71.75 101 SER A N 1
ATOM 776 C CA . SER A 1 101 ? -14.164 8.583 22.381 1.00 71.75 101 SER A CA 1
ATOM 777 C C . SER A 1 101 ? -13.555 9.605 21.415 1.00 71.75 101 SER A C 1
ATOM 779 O O . SER A 1 101 ? -13.532 10.793 21.720 1.00 71.75 101 SER A O 1
ATOM 781 N N . LEU A 1 102 ? -13.050 9.154 20.261 1.00 71.69 102 LEU A N 1
ATOM 782 C CA . LEU A 1 102 ? -12.539 10.013 19.187 1.00 71.69 102 LEU A CA 1
ATOM 783 C C . LEU A 1 102 ? -13.608 10.340 18.140 1.00 71.69 102 LEU A C 1
ATOM 785 O O . LEU A 1 102 ? -13.341 11.139 17.240 1.00 71.69 102 LEU A O 1
ATOM 789 N N . TYR A 1 103 ? -14.797 9.734 18.232 1.00 68.12 103 TYR A N 1
ATOM 790 C CA . TYR A 1 103 ? -15.900 10.016 17.326 1.00 68.12 103 TYR A CA 1
ATOM 791 C C . TYR A 1 103 ? -16.369 11.455 17.563 1.00 68.12 103 TYR A C 1
ATOM 793 O O . TYR A 1 103 ? -17.116 11.756 18.491 1.00 68.12 103 TYR A O 1
ATOM 801 N N . ARG A 1 104 ? -15.844 12.376 16.754 1.00 63.47 104 ARG A N 1
ATOM 802 C CA . ARG A 1 104 ? -16.163 13.800 16.819 1.00 63.47 104 ARG A CA 1
ATOM 803 C C . ARG A 1 104 ? -17.625 13.982 16.404 1.00 63.47 104 ARG A C 1
ATOM 805 O O . ARG A 1 104 ? -17.993 13.571 15.309 1.00 63.47 104 ARG A O 1
ATOM 812 N N . GLN A 1 105 ? -18.442 14.585 17.272 1.00 60.56 105 GLN A N 1
ATOM 813 C CA . GLN A 1 105 ? -19.856 14.858 16.977 1.00 60.56 105 GLN A CA 1
ATOM 814 C C . GLN A 1 105 ? -20.052 15.824 15.794 1.00 60.56 105 GLN A C 1
ATOM 816 O O . GLN A 1 105 ? -21.056 15.710 15.099 1.00 60.56 105 GLN A O 1
ATOM 821 N N . ASP A 1 106 ? -19.108 16.738 15.555 1.00 57.38 106 ASP A N 1
ATOM 822 C CA . ASP A 1 106 ? -19.185 17.689 14.442 1.00 57.38 106 ASP A CA 1
ATOM 823 C C . ASP A 1 106 ? -18.755 17.017 13.137 1.00 57.38 106 ASP A C 1
ATOM 825 O O . ASP A 1 106 ? -17.583 16.632 12.982 1.00 57.38 106 ASP A O 1
ATOM 829 N N . ARG A 1 107 ? -19.686 16.892 12.185 1.00 59.00 107 ARG A N 1
ATOM 830 C CA . ARG A 1 107 ? -19.364 16.384 10.854 1.00 5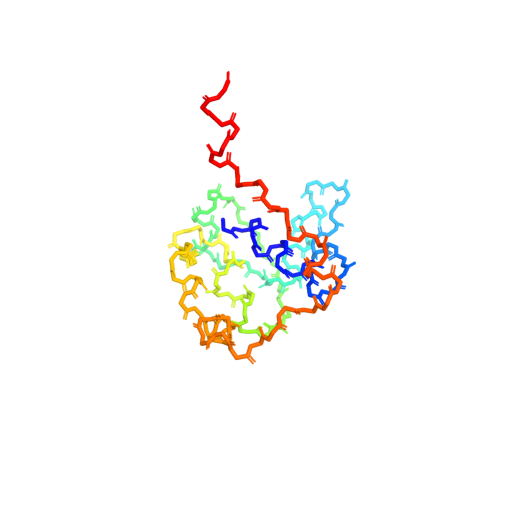9.00 107 ARG A CA 1
ATOM 831 C C . ARG A 1 107 ? -18.552 17.428 10.099 1.00 59.00 107 ARG A C 1
ATOM 833 O O . ARG A 1 107 ? -18.735 18.630 10.236 1.00 59.00 107 ARG A O 1
ATOM 840 N N . TRP A 1 108 ? -17.636 16.949 9.269 1.00 58.75 108 TRP A N 1
ATOM 841 C CA . TRP A 1 108 ? -16.803 17.761 8.375 1.00 58.75 108 TRP A CA 1
ATOM 842 C C . TRP A 1 108 ? -17.652 18.696 7.492 1.00 58.75 108 TRP A C 1
ATOM 844 O O . TRP A 1 108 ? -17.243 19.819 7.222 1.00 58.75 108 TRP A O 1
ATOM 854 N N . GLU A 1 109 ? -18.863 18.247 7.147 1.00 59.19 109 GLU A N 1
ATOM 855 C CA . GLU A 1 109 ? -19.897 18.970 6.394 1.00 59.19 109 GLU A CA 1
ATOM 856 C C . GLU A 1 109 ? -20.397 20.236 7.119 1.00 59.19 109 GLU A C 1
ATOM 858 O O . GLU A 1 109 ? -20.724 21.227 6.471 1.00 59.19 109 GLU A O 1
ATOM 863 N N . ASP A 1 110 ? -20.394 20.254 8.457 1.00 59.44 110 ASP A N 1
ATOM 864 C CA . ASP A 1 110 ? -20.913 21.376 9.253 1.00 59.44 110 ASP A CA 1
ATOM 865 C C . ASP A 1 110 ? -19.948 22.577 9.280 1.00 59.44 110 ASP A C 1
ATOM 867 O O . ASP A 1 110 ? -20.325 23.678 9.678 1.00 59.44 110 ASP A O 1
ATOM 871 N N . ARG A 1 111 ? -18.691 22.384 8.851 1.00 56.44 111 ARG A N 1
ATOM 872 C CA . ARG A 1 111 ? -17.653 23.429 8.835 1.00 56.44 111 ARG A CA 1
ATOM 873 C C . ARG A 1 111 ? -17.487 24.129 7.490 1.00 56.44 111 ARG A C 1
ATOM 875 O O . ARG A 1 111 ? -16.866 25.182 7.458 1.00 56.44 111 ARG A O 1
ATOM 882 N N . GLU A 1 112 ? -18.019 23.574 6.403 1.00 54.88 112 GLU A N 1
ATOM 883 C CA . GLU A 1 112 ? -17.969 24.206 5.072 1.00 54.88 112 GLU A CA 1
ATOM 884 C C . GLU A 1 112 ? -19.135 25.184 4.827 1.00 54.88 112 GLU A C 1
ATOM 886 O O . GLU A 1 112 ? -19.144 25.880 3.813 1.00 54.88 112 GLU A O 1
ATOM 891 N N . MET A 1 113 ? -20.099 25.276 5.753 1.00 50.50 113 MET A N 1
ATOM 892 C CA . MET A 1 113 ? -21.258 26.182 5.665 1.00 50.50 113 MET A CA 1
ATOM 893 C C . MET A 1 113 ? -21.253 27.342 6.684 1.00 50.50 113 MET A C 1
ATOM 895 O O . MET A 1 113 ? -22.298 27.957 6.900 1.00 50.50 113 MET A O 1
ATOM 899 N N . ALA A 1 114 ? -20.107 27.661 7.295 1.00 49.47 114 ALA A N 1
ATOM 900 C CA . ALA A 1 114 ? -19.923 28.807 8.199 1.00 49.47 114 ALA A CA 1
ATOM 901 C C . ALA A 1 114 ? -18.777 29.705 7.717 1.00 49.47 114 ALA A C 1
ATOM 903 O O . ALA A 1 114 ? -18.936 30.944 7.801 1.00 49.47 114 ALA A O 1
#

Mean predicted aligned error: 10.17 Å

Secondary structure (DSSP, 8-state):
-HHHHHHHHHHHHSS-SS--SSHHHHHHHHHHHH-PPPHHHHHHTTPPP---------TTIIIIIS-SSGGGSPPHHHHHTSGGGHHHHTT-SPPPHHHHTT--SS-GGGGTT-

Foldseek 3Di:
DLVVLQVVVCVVPVHGQQDDPDPVSSVVSLCAAQNADDPVLCVQVVHDDDDDGYDDDDDPRHQERSDSRPVSHHDPVRNCVDPVCVCVVVVVDDDPPVVVVVPDPDDPVNVVVD